Protein AF-A0A821YML1-F1 (afdb_monomer)

Sequence (134 aa):
ICGTYEQLEYWPNGFDDFYSSIITLYNVMVVNQWDIFVDGFRNATNSYWSELYFIFWYLFVTNIGLNVCLALSGDIHDAKKQRADQNEELIVSNMYDIYRSQIKEPSSEEITEQLNKHPYINFCQRSAEGINLS

Organism: NCBI:txid392032

Solvent-accessible surface area (backbone atoms only — not comparable to full-atom values): 7683 Å² total; per-residue (Å²): 138,87,76,48,46,78,79,68,64,44,77,71,55,39,79,90,43,75,70,31,32,53,53,36,54,50,46,47,62,71,57,64,69,30,66,45,53,43,53,42,50,21,62,74,66,74,38,73,67,56,43,52,50,54,52,53,50,40,52,53,52,48,55,53,49,51,52,51,52,50,48,52,52,46,53,54,50,49,55,51,49,54,53,50,55,52,50,51,52,50,51,52,50,55,48,52,53,54,53,53,76,72,55,76,81,75,50,76,65,58,50,51,54,56,48,73,69,39,89,67,52,64,54,56,54,51,56,56,55,62,60,75,76,110

Secondary structure (DSSP, 8-state):
----TTTTT-TT-SSSSHHHHHHHHHHHHTTTTHHHHHHHHHHHHT-THHHHHHHHHHHHHHHHHHHHHHHHHHHHHHHHHHHHHHHHHHHHHHHHHHHHHH--PPPHHHHHHHHHTSTTHHHHHHHHHHHTT-

pLDDT: mean 81.81, std 12.6, range [42.69, 96.75]

Structure (mmCIF, N/CA/C/O backbone):
data_AF-A0A821YML1-F1
#
_entry.id   AF-A0A821YML1-F1
#
loop_
_atom_site.group_PDB
_atom_site.id
_atom_site.type_symbol
_atom_site.label_atom_id
_atom_site.label_alt_id
_atom_site.label_comp_id
_atom_site.label_asym_id
_atom_site.label_entity_id
_atom_site.label_seq_id
_atom_site.pdbx_PDB_ins_code
_atom_site.Cartn_x
_atom_site.Cartn_y
_atom_site.Cartn_z
_atom_site.occupancy
_atom_site.B_iso_or_equiv
_atom_site.auth_seq_id
_atom_site.auth_comp_id
_atom_site.auth_asym_id
_atom_site.auth_atom_id
_atom_site.pdbx_PDB_model_num
ATOM 1 N N . ILE A 1 1 ? 0.391 1.651 -34.605 1.00 47.94 1 ILE A N 1
ATOM 2 C CA . ILE A 1 1 ? 0.417 1.122 -33.223 1.00 47.94 1 ILE A CA 1
ATOM 3 C C . ILE A 1 1 ? 0.338 2.341 -32.315 1.00 47.94 1 ILE A C 1
ATOM 5 O O . ILE A 1 1 ? 1.192 3.210 -32.452 1.00 47.94 1 ILE A O 1
ATOM 9 N N . CYS A 1 2 ? -0.743 2.463 -31.544 1.00 60.75 2 CYS A N 1
ATOM 10 C CA . CYS A 1 2 ? -0.930 3.512 -30.536 1.00 60.75 2 CYS A CA 1
ATOM 11 C C . CYS A 1 2 ? -0.742 2.885 -29.150 1.00 60.75 2 CYS A C 1
ATOM 13 O O . CYS A 1 2 ? -1.191 1.757 -28.957 1.00 60.75 2 CYS A O 1
ATOM 15 N N . GLY A 1 3 ? -0.107 3.603 -28.222 1.00 62.97 3 GLY A N 1
ATOM 16 C CA . GLY A 1 3 ? 0.096 3.165 -26.834 1.00 62.97 3 GLY A CA 1
ATOM 17 C C . GLY A 1 3 ? 1.528 2.748 -26.490 1.00 62.97 3 GLY A C 1
ATOM 18 O O . GLY A 1 3 ? 1.730 2.014 -25.532 1.00 62.97 3 GLY A O 1
ATOM 19 N N . THR A 1 4 ? 2.530 3.171 -27.264 1.00 67.75 4 THR A N 1
ATOM 20 C CA . THR A 1 4 ? 3.935 2.936 -26.900 1.00 67.75 4 THR A CA 1
ATOM 21 C C . THR A 1 4 ? 4.417 3.953 -25.862 1.00 67.75 4 THR A C 1
ATOM 23 O O . THR A 1 4 ? 3.886 5.059 -25.770 1.00 67.75 4 THR A O 1
ATOM 26 N N . TYR A 1 5 ? 5.459 3.592 -25.105 1.00 64.69 5 TYR A N 1
ATOM 27 C CA . TYR A 1 5 ? 6.056 4.421 -24.047 1.00 64.69 5 TYR A CA 1
ATOM 28 C C . TYR A 1 5 ? 6.336 5.872 -24.480 1.00 64.69 5 TYR A C 1
ATOM 30 O O . TYR A 1 5 ? 6.038 6.824 -23.762 1.00 64.69 5 TYR A O 1
ATOM 38 N N . GLU A 1 6 ? 6.850 6.034 -25.701 1.00 64.25 6 GLU A N 1
ATOM 39 C CA . GLU A 1 6 ? 7.197 7.330 -26.291 1.00 64.25 6 GLU A CA 1
ATOM 40 C C . GLU A 1 6 ? 5.969 8.160 -26.696 1.00 64.25 6 GLU A C 1
ATOM 42 O O . GLU A 1 6 ? 6.012 9.386 -26.648 1.00 64.25 6 GLU A O 1
ATOM 47 N N . GLN A 1 7 ? 4.864 7.507 -27.076 1.00 58.62 7 GLN A N 1
ATOM 48 C CA . GLN A 1 7 ? 3.616 8.170 -27.478 1.00 58.62 7 GLN A CA 1
ATOM 49 C C . GLN A 1 7 ? 2.784 8.647 -26.285 1.00 58.62 7 GLN A C 1
ATOM 51 O O . GLN A 1 7 ? 1.967 9.548 -26.439 1.00 58.62 7 GLN A O 1
ATOM 56 N N . LEU A 1 8 ? 2.974 8.030 -25.118 1.00 61.97 8 LEU A N 1
ATOM 57 C CA . LEU A 1 8 ? 2.300 8.385 -23.865 1.00 61.97 8 LEU A CA 1
ATOM 58 C C . LEU A 1 8 ? 3.088 9.419 -23.044 1.00 61.97 8 LEU A C 1
ATOM 60 O O . LEU A 1 8 ? 2.732 9.691 -21.903 1.00 61.97 8 LEU A O 1
ATOM 64 N N . GLU A 1 9 ? 4.154 9.986 -23.621 1.00 67.88 9 GLU A N 1
ATOM 65 C CA . GLU A 1 9 ? 5.018 10.992 -22.991 1.00 67.88 9 GLU A CA 1
ATOM 66 C C . GLU A 1 9 ? 5.603 10.550 -21.634 1.00 67.88 9 GLU A C 1
ATOM 68 O O . GLU A 1 9 ? 5.898 11.377 -20.774 1.00 67.88 9 GLU A O 1
ATOM 73 N N . TYR A 1 10 ? 5.853 9.249 -21.440 1.00 70.06 10 TYR A N 1
ATOM 74 C CA . TYR A 1 10 ? 6.443 8.720 -20.201 1.00 70.06 10 TYR A CA 1
ATOM 75 C C . TYR A 1 10 ? 7.953 8.966 -20.055 1.00 70.06 10 TYR A C 1
ATOM 77 O O . TYR A 1 10 ? 8.568 8.437 -19.135 1.00 70.06 10 TYR A O 1
ATOM 85 N N . TRP A 1 11 ? 8.544 9.829 -20.884 1.00 62.91 11 TRP A N 1
ATOM 86 C CA . TRP A 1 11 ? 9.943 10.265 -20.811 1.00 62.91 11 TRP A CA 1
ATOM 87 C C . TRP A 1 11 ? 10.474 10.621 -19.407 1.00 62.91 11 TRP A C 1
ATOM 89 O O . TRP A 1 11 ? 11.621 10.276 -19.133 1.00 62.91 11 TRP A O 1
ATOM 99 N N . PRO A 1 12 ? 9.712 11.268 -18.496 1.00 69.62 12 PRO A N 1
ATOM 100 C CA . PRO A 1 12 ? 10.222 11.558 -17.153 1.00 69.62 12 PRO A CA 1
ATOM 101 C C . PRO A 1 12 ? 10.240 10.339 -16.217 1.00 69.62 12 PRO A C 1
ATOM 103 O O . PRO A 1 12 ? 10.889 10.388 -15.173 1.00 69.62 12 PRO A O 1
ATOM 106 N N . ASN A 1 13 ? 9.548 9.253 -16.567 1.00 72.38 13 ASN A N 1
ATOM 107 C CA . ASN A 1 13 ? 9.604 8.004 -15.822 1.00 72.38 13 ASN A CA 1
ATOM 108 C C . ASN A 1 13 ? 10.841 7.227 -16.287 1.00 72.38 13 ASN A C 1
ATOM 110 O O . ASN A 1 13 ? 10.880 6.651 -17.372 1.00 72.38 13 ASN A O 1
ATOM 114 N N . GLY A 1 14 ? 11.881 7.249 -15.471 1.00 81.38 14 GLY A N 1
ATOM 115 C CA . GLY A 1 14 ? 13.147 6.599 -15.754 1.00 81.38 14 GLY A CA 1
ATOM 116 C C . GLY A 1 14 ? 13.977 6.449 -14.489 1.00 81.38 14 GLY A C 1
ATOM 117 O O . GLY A 1 14 ? 13.549 6.810 -13.391 1.00 81.38 14 GLY A O 1
ATOM 118 N N . PHE A 1 15 ? 15.185 5.923 -14.658 1.00 85.12 15 PHE A N 1
ATOM 119 C CA . PHE A 1 15 ? 16.137 5.684 -13.569 1.00 85.12 15 PHE A CA 1
ATOM 120 C C . PHE A 1 15 ? 17.342 6.636 -13.620 1.00 85.12 15 PHE A C 1
ATOM 122 O O . PHE A 1 15 ? 18.361 6.372 -12.987 1.00 85.12 15 PHE A O 1
ATOM 129 N N . ASP A 1 16 ? 17.218 7.744 -14.355 1.00 85.88 16 ASP A N 1
ATOM 130 C CA . ASP A 1 16 ? 18.299 8.719 -14.546 1.00 85.88 16 ASP A CA 1
ATOM 131 C C . ASP A 1 16 ? 18.509 9.626 -13.321 1.00 85.88 16 ASP A C 1
ATOM 133 O O . ASP A 1 16 ? 19.613 10.117 -13.097 1.00 85.88 16 ASP A O 1
ATOM 137 N N . ASP A 1 17 ? 17.464 9.822 -12.509 1.00 87.94 17 ASP A N 1
ATOM 138 C CA . ASP A 1 17 ? 17.521 10.552 -11.240 1.00 87.94 17 ASP A CA 1
ATOM 139 C C . ASP A 1 17 ? 16.807 9.784 -10.119 1.00 87.94 17 ASP A C 1
ATOM 141 O O . ASP A 1 17 ? 15.872 9.013 -10.358 1.00 87.94 17 ASP A O 1
ATOM 145 N N . PHE A 1 18 ? 17.226 10.019 -8.871 1.00 87.06 18 PHE A N 1
ATOM 146 C CA . PHE A 1 18 ? 16.648 9.364 -7.700 1.00 87.06 18 PHE A CA 1
ATOM 147 C C . PHE A 1 18 ? 15.146 9.643 -7.572 1.00 87.06 18 PHE A C 1
ATOM 149 O O . PHE A 1 18 ? 14.368 8.717 -7.334 1.00 87.06 18 PHE A O 1
ATOM 156 N N . TYR A 1 19 ? 14.712 10.888 -7.780 1.00 87.62 19 TYR A N 1
ATOM 157 C CA . TYR A 1 19 ? 13.299 11.250 -7.675 1.00 87.62 19 TYR A CA 1
ATOM 158 C C . TYR A 1 19 ? 12.457 10.564 -8.758 1.00 87.62 19 TYR A C 1
ATOM 160 O O . TYR A 1 19 ? 11.434 9.943 -8.456 1.00 87.62 19 TYR A O 1
ATOM 168 N N . SER A 1 20 ? 12.933 10.592 -10.004 1.00 86.38 20 SER A N 1
ATOM 169 C CA . SER A 1 20 ? 12.290 9.907 -11.129 1.00 86.38 20 SER A CA 1
ATOM 170 C C . SER A 1 20 ? 12.228 8.393 -10.924 1.00 86.38 20 SER A C 1
ATOM 172 O O . SER A 1 20 ? 11.217 7.772 -11.261 1.00 86.38 20 SER A O 1
ATOM 174 N N . SER A 1 21 ? 13.248 7.797 -10.295 1.00 89.12 21 SER A N 1
ATOM 175 C CA . SER A 1 21 ? 13.259 6.364 -9.986 1.00 89.12 21 SER A CA 1
ATOM 176 C C . SER A 1 21 ? 12.161 5.983 -8.990 1.00 89.12 21 SER A C 1
ATOM 178 O O . SER A 1 21 ? 11.472 4.983 -9.187 1.00 89.12 21 SER A O 1
ATOM 180 N N . ILE A 1 22 ? 11.911 6.816 -7.972 1.00 88.94 22 ILE A N 1
ATOM 181 C CA . ILE A 1 22 ? 10.843 6.585 -6.990 1.00 88.94 22 ILE A CA 1
ATOM 182 C C . ILE A 1 22 ? 9.473 6.657 -7.665 1.00 88.94 22 ILE A C 1
ATOM 184 O O . ILE A 1 22 ? 8.642 5.776 -7.451 1.00 88.94 22 ILE A O 1
ATOM 188 N N . ILE A 1 23 ? 9.240 7.674 -8.499 1.00 88.25 23 ILE A N 1
ATOM 189 C CA . ILE A 1 23 ? 7.977 7.828 -9.235 1.00 88.25 23 ILE A CA 1
ATOM 190 C C . ILE A 1 23 ? 7.756 6.647 -10.182 1.00 88.25 23 ILE A C 1
ATOM 192 O O . ILE A 1 23 ? 6.660 6.095 -10.239 1.00 88.25 23 ILE A O 1
ATOM 196 N N . THR A 1 24 ? 8.800 6.218 -10.885 1.00 87.75 24 THR A N 1
ATOM 197 C CA . THR A 1 24 ? 8.734 5.080 -11.808 1.00 87.75 24 THR A CA 1
ATOM 198 C C . THR A 1 24 ? 8.385 3.793 -11.067 1.00 87.75 24 THR A C 1
ATOM 200 O O . THR A 1 24 ? 7.464 3.080 -11.462 1.00 87.75 24 THR A O 1
ATOM 203 N N . LEU A 1 25 ? 9.054 3.519 -9.946 1.00 88.94 25 LEU A N 1
ATOM 204 C CA . LEU A 1 25 ? 8.770 2.352 -9.111 1.00 88.94 25 LEU A CA 1
ATOM 205 C C . LEU A 1 25 ? 7.370 2.406 -8.485 1.00 88.94 25 LEU A C 1
ATOM 207 O O . LEU A 1 25 ? 6.728 1.362 -8.351 1.00 88.94 25 LEU A O 1
ATOM 211 N N . TYR A 1 26 ? 6.882 3.602 -8.142 1.00 87.56 26 TYR A N 1
ATOM 212 C CA . TYR A 1 26 ? 5.508 3.821 -7.693 1.00 87.56 26 TYR A CA 1
ATOM 213 C C . TYR A 1 26 ? 4.491 3.507 -8.796 1.00 87.56 26 TYR A C 1
ATOM 215 O O . TYR A 1 26 ? 3.551 2.747 -8.564 1.00 87.56 26 TYR A O 1
ATOM 223 N N . ASN A 1 27 ? 4.700 4.027 -10.005 1.00 86.69 27 ASN A N 1
ATOM 224 C CA . ASN A 1 27 ? 3.816 3.786 -11.145 1.00 86.69 27 ASN A CA 1
ATOM 225 C C . ASN A 1 27 ? 3.737 2.291 -11.488 1.00 86.69 27 ASN A C 1
ATOM 227 O O . ASN A 1 27 ? 2.644 1.770 -11.703 1.00 86.69 27 ASN A O 1
ATOM 231 N N . VAL A 1 28 ? 4.869 1.579 -11.442 1.00 86.81 28 VAL A N 1
ATOM 232 C CA . VAL A 1 28 ? 4.904 0.120 -11.639 1.00 86.81 28 VAL A CA 1
ATOM 233 C C . VAL A 1 28 ? 4.212 -0.628 -10.493 1.00 86.81 28 VAL A C 1
ATOM 235 O O . VAL A 1 28 ? 3.492 -1.592 -10.746 1.00 86.81 28 VAL A O 1
ATOM 238 N N . MET A 1 29 ? 4.370 -0.185 -9.239 1.00 86.69 29 MET A N 1
ATOM 239 C CA . MET A 1 29 ? 3.711 -0.802 -8.076 1.00 86.69 29 MET A CA 1
ATOM 240 C C . MET A 1 29 ? 2.181 -0.787 -8.192 1.00 86.69 29 MET A C 1
ATOM 242 O O . MET A 1 29 ? 1.540 -1.758 -7.801 1.00 86.69 29 MET A O 1
ATOM 246 N N . VAL A 1 30 ? 1.583 0.294 -8.701 1.00 84.56 30 VAL A N 1
ATOM 247 C CA . VAL A 1 30 ? 0.116 0.437 -8.799 1.00 84.56 30 VAL A CA 1
ATOM 248 C C . VAL A 1 30 ? -0.487 -0.497 -9.868 1.00 84.56 30 VAL A C 1
ATOM 250 O O . VAL A 1 30 ? -1.704 -0.648 -9.939 1.00 84.56 30 VAL A O 1
ATOM 253 N N . VAL A 1 31 ? 0.346 -1.169 -10.676 1.00 84.12 31 VAL A N 1
ATOM 254 C CA . VAL A 1 31 ? -0.039 -2.110 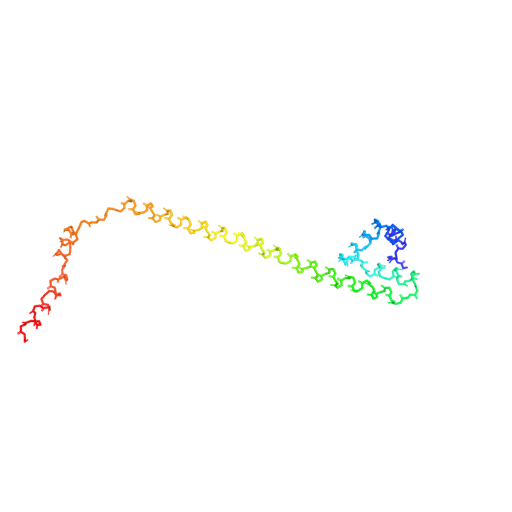-11.754 1.00 84.12 31 VAL A CA 1
ATOM 255 C C . VAL A 1 31 ? -0.882 -1.459 -12.862 1.00 84.12 31 VAL A C 1
ATOM 257 O O . VAL A 1 31 ? -1.352 -2.116 -13.788 1.00 84.12 31 VAL A O 1
ATOM 260 N N . ASN A 1 32 ? -1.065 -0.141 -12.826 1.00 84.38 32 ASN A N 1
ATOM 261 C CA . ASN A 1 32 ? -1.807 0.570 -13.854 1.00 84.38 32 ASN A CA 1
ATOM 262 C C . ASN A 1 32 ? -0.902 0.804 -15.071 1.00 84.38 32 ASN A C 1
ATOM 264 O O . ASN A 1 32 ? 0.096 1.511 -14.955 1.00 84.38 32 ASN A O 1
ATOM 268 N N . GLN A 1 33 ? -1.255 0.221 -16.223 1.00 84.88 33 GLN A N 1
ATOM 269 C CA . GLN A 1 33 ? -0.467 0.276 -17.470 1.00 84.88 33 GLN A CA 1
ATOM 270 C C . GLN A 1 33 ? 0.967 -0.271 -17.327 1.00 84.88 33 GLN A C 1
ATOM 272 O O . GLN A 1 33 ? 1.881 0.134 -18.043 1.00 84.88 33 GLN A O 1
ATOM 277 N N . TRP A 1 34 ? 1.178 -1.184 -16.373 1.00 85.50 34 TRP A N 1
ATOM 278 C CA . TRP A 1 34 ? 2.494 -1.745 -16.054 1.00 85.50 34 TRP A CA 1
ATOM 279 C C . TRP A 1 34 ? 3.127 -2.511 -17.223 1.00 85.50 34 TRP A C 1
ATOM 281 O O . TRP A 1 34 ? 4.347 -2.520 -17.358 1.00 85.50 34 TRP A O 1
ATOM 291 N N . ASP A 1 35 ? 2.302 -3.103 -18.083 1.00 85.31 35 ASP A N 1
ATOM 292 C CA . ASP A 1 35 ? 2.689 -3.780 -19.317 1.00 85.31 35 ASP A CA 1
ATOM 293 C C . ASP A 1 35 ? 3.460 -2.836 -20.245 1.00 85.31 35 ASP A C 1
ATOM 295 O O . ASP A 1 35 ? 4.534 -3.185 -20.728 1.00 85.31 35 ASP A O 1
ATOM 299 N N . ILE A 1 36 ? 2.990 -1.594 -20.386 1.00 84.81 36 ILE A N 1
ATOM 300 C CA . ILE A 1 36 ? 3.636 -0.562 -21.208 1.00 84.81 36 ILE A CA 1
ATOM 301 C C . ILE A 1 36 ? 4.996 -0.159 -20.620 1.00 84.81 36 ILE A C 1
ATOM 303 O O . ILE A 1 36 ? 5.954 0.054 -21.368 1.00 84.81 36 ILE A O 1
ATOM 307 N N . PHE A 1 37 ? 5.110 -0.080 -19.288 1.00 84.94 37 PHE A N 1
ATOM 308 C CA . PHE A 1 37 ? 6.385 0.198 -18.615 1.00 84.94 37 PHE A CA 1
ATOM 309 C C . PHE A 1 37 ? 7.383 -0.945 -18.816 1.00 84.94 37 PHE A C 1
ATOM 311 O O . PHE A 1 37 ? 8.519 -0.707 -19.226 1.00 84.94 37 PHE A O 1
ATOM 318 N N . VAL A 1 38 ? 6.966 -2.186 -18.563 1.00 85.88 38 VAL A N 1
ATOM 319 C CA . VAL A 1 38 ? 7.834 -3.366 -18.677 1.00 85.88 38 VAL A CA 1
ATOM 320 C C . VAL A 1 38 ? 8.284 -3.581 -20.120 1.00 85.88 38 VAL A C 1
ATOM 322 O O . VAL A 1 38 ? 9.480 -3.767 -20.350 1.00 85.88 38 VAL A O 1
ATOM 325 N N . ASP A 1 39 ? 7.380 -3.465 -21.095 1.00 85.25 39 ASP A N 1
ATOM 326 C CA . ASP A 1 39 ? 7.730 -3.549 -22.515 1.00 85.25 39 ASP A CA 1
ATOM 327 C C . ASP A 1 39 ? 8.646 -2.396 -22.948 1.00 85.25 39 ASP A C 1
ATOM 329 O O . ASP A 1 39 ? 9.597 -2.613 -23.704 1.00 85.25 39 ASP A O 1
ATOM 333 N N . GLY A 1 40 ? 8.428 -1.181 -22.432 1.00 84.25 40 GLY A N 1
ATOM 334 C CA . GLY A 1 40 ? 9.308 -0.032 -22.656 1.00 84.25 40 GLY A CA 1
ATOM 335 C C . GLY A 1 40 ? 10.742 -0.297 -22.189 1.00 84.25 40 GLY A C 1
ATOM 336 O O . GLY A 1 40 ? 11.688 -0.174 -22.970 1.00 84.25 40 GLY A O 1
ATOM 337 N N . PHE A 1 41 ? 10.916 -0.744 -20.944 1.00 85.06 41 PHE A N 1
ATOM 338 C CA . PHE A 1 41 ? 12.238 -1.030 -20.377 1.00 85.06 41 PHE A CA 1
ATOM 339 C C . PHE A 1 41 ? 12.898 -2.283 -20.963 1.00 85.06 41 PHE A C 1
ATOM 341 O O . PHE A 1 41 ? 14.126 -2.327 -21.091 1.00 85.06 41 PHE A O 1
ATOM 348 N N . ARG A 1 42 ? 12.120 -3.300 -21.348 1.00 85.81 42 ARG A N 1
ATOM 349 C CA . ARG A 1 42 ? 12.614 -4.484 -22.067 1.00 85.81 42 ARG A CA 1
ATOM 350 C C . ARG A 1 42 ? 13.183 -4.104 -23.429 1.00 85.81 42 ARG A C 1
ATOM 352 O O . ARG A 1 42 ? 14.294 -4.526 -23.751 1.00 85.81 42 ARG A O 1
ATOM 359 N N . ASN A 1 43 ? 12.469 -3.276 -24.190 1.00 84.75 43 ASN A N 1
ATOM 360 C CA . ASN A 1 43 ? 12.926 -2.797 -25.494 1.00 84.75 43 ASN A CA 1
ATOM 361 C C . ASN A 1 43 ? 14.140 -1.865 -25.367 1.00 84.75 43 ASN A C 1
ATOM 363 O O . ASN A 1 43 ? 15.098 -2.011 -26.123 1.00 84.75 43 ASN A O 1
ATOM 367 N N . ALA A 1 44 ? 14.151 -0.969 -24.376 1.00 83.69 44 ALA A N 1
ATOM 368 C CA . ALA A 1 44 ? 15.285 -0.077 -24.127 1.00 83.69 44 ALA A CA 1
ATOM 369 C C . ALA A 1 44 ? 16.562 -0.840 -23.724 1.00 83.69 44 ALA A C 1
ATOM 371 O O . ALA A 1 44 ? 17.655 -0.528 -24.193 1.00 83.69 44 ALA A O 1
ATOM 372 N N . THR A 1 45 ? 16.428 -1.876 -22.890 1.00 83.44 45 THR A N 1
ATOM 373 C CA . THR A 1 45 ? 17.565 -2.664 -22.374 1.00 83.44 45 THR A CA 1
ATOM 374 C C . THR A 1 45 ? 17.938 -3.841 -23.293 1.00 83.44 45 THR A C 1
ATOM 376 O O . THR A 1 45 ? 18.967 -4.480 -23.085 1.00 83.44 45 THR A O 1
ATOM 379 N N . ASN A 1 46 ? 17.118 -4.150 -24.308 1.00 82.88 46 ASN A N 1
ATOM 380 C CA . ASN A 1 46 ? 17.237 -5.321 -25.195 1.00 82.88 46 ASN A CA 1
ATOM 381 C C . ASN A 1 46 ? 17.418 -6.657 -24.444 1.00 82.88 46 ASN A C 1
ATOM 383 O O . ASN A 1 46 ? 18.164 -7.539 -24.871 1.00 82.88 46 ASN A O 1
ATOM 387 N N . SER A 1 47 ? 16.761 -6.810 -23.293 1.00 83.50 47 SER A N 1
ATOM 388 C CA . SER A 1 47 ? 17.024 -7.909 -22.364 1.00 83.50 47 SER A CA 1
ATOM 389 C C . SER A 1 47 ? 15.766 -8.340 -21.620 1.00 83.50 47 SER A C 1
ATOM 391 O O . SER A 1 47 ? 15.005 -7.505 -21.149 1.00 83.50 47 SER A O 1
ATOM 393 N N . TYR A 1 48 ? 15.583 -9.652 -21.456 1.00 85.31 48 TYR A N 1
ATOM 394 C CA . TYR A 1 48 ? 14.497 -10.236 -20.655 1.00 85.31 48 TYR A CA 1
ATOM 395 C C . TYR A 1 48 ? 14.756 -10.149 -19.141 1.00 85.31 48 TYR A C 1
ATOM 397 O O . TYR A 1 48 ? 13.859 -10.364 -18.332 1.00 85.31 48 TYR A O 1
ATOM 405 N N . TRP A 1 49 ? 15.984 -9.821 -18.729 1.00 86.25 49 TRP A N 1
ATOM 406 C CA . TRP A 1 49 ? 16.341 -9.714 -17.312 1.00 86.25 49 TRP A CA 1
ATOM 407 C C . TRP A 1 49 ? 15.717 -8.485 -16.634 1.00 86.25 49 TRP A C 1
ATOM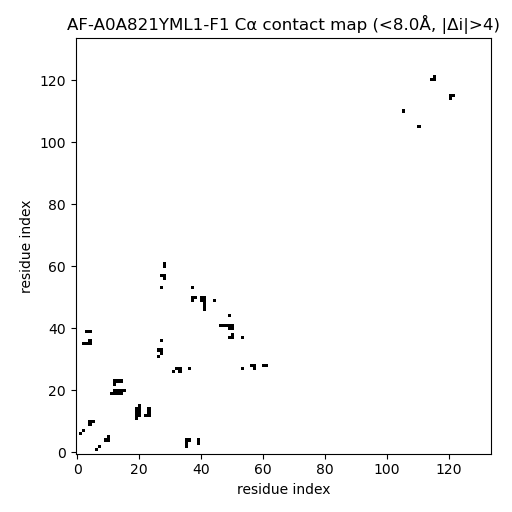 409 O O . TRP A 1 49 ? 15.487 -8.51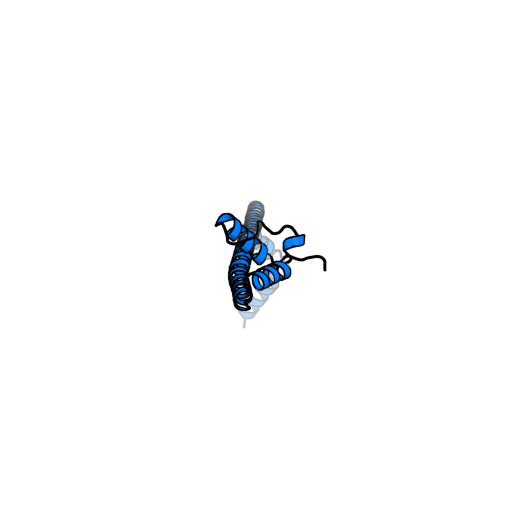3 -15.426 1.00 86.25 49 TRP A O 1
ATOM 419 N N . SER A 1 50 ? 15.406 -7.426 -17.393 1.00 85.12 50 SER A N 1
ATOM 420 C CA . SER A 1 50 ? 14.713 -6.244 -16.861 1.00 85.12 50 SER A CA 1
ATOM 421 C C . SER A 1 50 ? 13.249 -6.539 -16.528 1.00 85.12 50 SER A C 1
ATOM 423 O O . SER A 1 50 ? 12.746 -6.057 -15.519 1.00 85.12 50 SER A O 1
ATOM 425 N N . GLU A 1 51 ? 12.588 -7.400 -17.301 1.00 86.38 51 GLU A N 1
ATOM 426 C CA . GLU A 1 51 ? 11.228 -7.871 -17.016 1.00 86.38 51 GLU A CA 1
ATOM 427 C C . GLU A 1 51 ? 11.169 -8.627 -15.680 1.00 86.38 51 GLU A C 1
ATOM 429 O O . GLU A 1 51 ? 10.316 -8.342 -14.836 1.00 86.38 51 GLU A O 1
ATOM 434 N N . LEU A 1 52 ? 12.142 -9.510 -15.424 1.00 88.56 52 LEU A N 1
ATOM 435 C CA . LEU A 1 52 ? 12.246 -10.217 -14.144 1.00 88.56 52 LEU A CA 1
ATOM 436 C C . LEU A 1 52 ? 12.428 -9.261 -12.959 1.00 88.56 52 LEU A C 1
ATOM 438 O O . LEU A 1 52 ? 11.813 -9.480 -11.916 1.00 88.56 52 LEU A O 1
ATOM 442 N N . TYR A 1 53 ? 13.222 -8.194 -13.105 1.00 89.81 53 TYR A N 1
ATOM 443 C CA . TYR A 1 53 ? 13.389 -7.185 -12.052 1.00 89.81 53 TYR A CA 1
ATOM 444 C C . TYR A 1 53 ? 12.046 -6.571 -11.633 1.00 89.81 53 TYR A C 1
ATOM 446 O O . TYR A 1 53 ? 11.744 -6.522 -10.439 1.00 89.81 53 TYR A O 1
ATOM 454 N N . PHE A 1 54 ? 11.209 -6.166 -12.594 1.00 88.06 54 PHE A N 1
ATOM 455 C CA . PHE A 1 54 ? 9.905 -5.571 -12.295 1.00 88.06 54 PHE A CA 1
ATOM 456 C C . PHE A 1 54 ? 8.921 -6.572 -11.686 1.00 88.06 54 PHE A C 1
ATOM 458 O O . PHE A 1 54 ? 8.173 -6.205 -10.782 1.00 88.06 54 PHE A O 1
ATOM 465 N N . ILE A 1 55 ? 8.959 -7.841 -12.103 1.00 89.62 55 ILE A N 1
ATOM 466 C CA . ILE A 1 55 ? 8.145 -8.905 -11.495 1.00 89.62 55 ILE A CA 1
ATOM 467 C C . ILE A 1 55 ? 8.552 -9.126 -10.033 1.00 89.62 55 ILE A C 1
ATOM 469 O O . ILE A 1 55 ? 7.693 -9.173 -9.152 1.00 89.62 55 ILE A O 1
ATOM 473 N N . PHE A 1 56 ? 9.853 -9.224 -9.744 1.00 91.31 56 PHE A N 1
ATOM 474 C CA . PHE A 1 56 ? 10.337 -9.369 -8.369 1.00 91.31 56 PHE A CA 1
ATOM 475 C C . PHE A 1 56 ? 9.997 -8.152 -7.509 1.00 91.31 56 PHE A C 1
ATOM 477 O O . PHE A 1 56 ? 9.535 -8.317 -6.379 1.00 91.31 56 PHE A O 1
ATOM 484 N N . TRP A 1 57 ? 10.179 -6.946 -8.047 1.00 89.81 57 TRP A N 1
ATOM 485 C CA . TRP A 1 57 ? 9.789 -5.701 -7.389 1.00 89.81 57 TRP A CA 1
ATOM 486 C C . TRP A 1 57 ? 8.298 -5.690 -7.046 1.00 89.81 57 TRP A C 1
ATOM 488 O O . TRP A 1 57 ? 7.930 -5.453 -5.894 1.00 89.81 57 TRP A O 1
ATOM 498 N N . TYR A 1 58 ? 7.448 -6.022 -8.020 1.00 89.31 58 TYR A N 1
ATOM 499 C CA . TYR A 1 58 ? 6.004 -6.106 -7.842 1.00 89.31 58 TYR A CA 1
ATOM 500 C C . TYR A 1 58 ? 5.631 -7.093 -6.736 1.00 89.31 58 TYR A C 1
ATOM 502 O O . TYR A 1 58 ? 4.881 -6.736 -5.827 1.00 89.31 58 TYR A O 1
ATOM 510 N N . LEU A 1 59 ? 6.175 -8.313 -6.773 1.00 90.00 59 LEU A N 1
ATOM 511 C CA . LEU A 1 59 ? 5.892 -9.327 -5.759 1.00 90.00 59 LEU A CA 1
ATOM 512 C C . LEU A 1 59 ? 6.327 -8.857 -4.372 1.00 90.00 59 LEU A C 1
ATOM 514 O O . LEU A 1 59 ? 5.560 -8.989 -3.422 1.00 90.00 59 LEU A O 1
ATOM 518 N N . PHE A 1 60 ? 7.519 -8.281 -4.242 1.00 90.69 60 PHE A N 1
ATOM 519 C CA . PHE A 1 60 ? 8.033 -7.817 -2.958 1.00 90.69 60 PHE A CA 1
ATOM 520 C C . PHE A 1 60 ? 7.160 -6.709 -2.357 1.00 90.69 60 PHE A C 1
ATOM 522 O O . PHE A 1 60 ? 6.697 -6.826 -1.220 1.00 90.69 60 PHE A O 1
ATOM 529 N N . VAL A 1 61 ? 6.877 -5.664 -3.136 1.00 89.56 61 VAL A N 1
ATOM 530 C CA . VAL A 1 61 ? 6.104 -4.506 -2.674 1.00 89.56 61 VAL A CA 1
ATOM 531 C C . VAL A 1 61 ? 4.642 -4.859 -2.445 1.00 89.56 61 VAL A C 1
ATOM 533 O O . VAL A 1 61 ? 4.059 -4.403 -1.468 1.00 89.56 61 VAL A O 1
ATOM 536 N N . THR A 1 62 ? 4.058 -5.715 -3.280 1.00 87.69 62 THR A N 1
ATOM 537 C CA . THR A 1 62 ? 2.672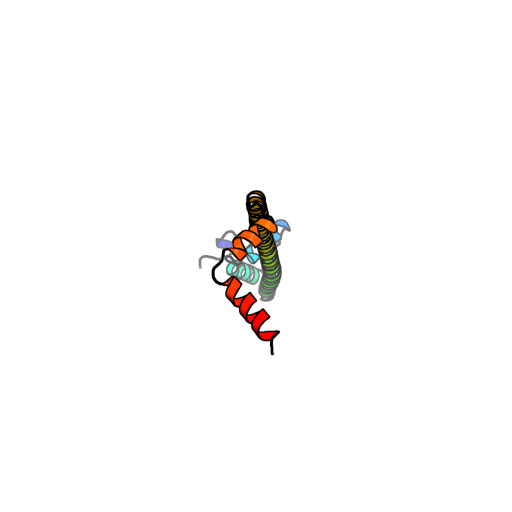 -6.162 -3.111 1.00 87.69 62 THR A CA 1
ATOM 538 C C . THR A 1 62 ? 2.525 -7.031 -1.873 1.00 87.69 62 THR A C 1
ATOM 540 O O . THR A 1 62 ? 1.628 -6.790 -1.075 1.00 87.69 62 THR A O 1
ATOM 543 N N . ASN A 1 63 ? 3.413 -8.005 -1.651 1.00 90.31 63 ASN A N 1
ATOM 544 C CA . ASN A 1 63 ? 3.328 -8.854 -0.462 1.00 90.31 63 ASN A CA 1
ATOM 545 C C . ASN A 1 63 ? 3.522 -8.039 0.819 1.00 90.31 63 ASN A C 1
ATOM 547 O O . ASN A 1 63 ? 2.736 -8.170 1.751 1.00 90.31 63 ASN A O 1
ATOM 551 N N . ILE A 1 64 ? 4.533 -7.173 0.874 1.00 91.25 64 ILE A N 1
ATOM 552 C CA . ILE A 1 64 ? 4.783 -6.367 2.074 1.00 91.25 64 ILE A CA 1
ATOM 553 C C . ILE A 1 64 ? 3.690 -5.312 2.250 1.00 91.25 64 ILE A C 1
ATOM 555 O O . ILE A 1 64 ? 3.117 -5.202 3.331 1.00 91.25 64 ILE A O 1
ATOM 559 N N . GLY A 1 65 ? 3.368 -4.572 1.192 1.00 88.50 65 GLY A N 1
ATOM 560 C CA . GLY A 1 65 ? 2.373 -3.506 1.208 1.00 88.50 65 GLY A CA 1
ATOM 561 C C . GLY A 1 65 ? 0.984 -4.016 1.574 1.00 88.50 65 GLY A C 1
ATOM 562 O O . GLY A 1 65 ? 0.380 -3.499 2.510 1.00 88.50 65 GLY A O 1
ATOM 563 N N . LEU A 1 66 ? 0.496 -5.070 0.909 1.00 89.50 66 LEU A N 1
ATOM 564 C CA . LEU A 1 66 ? -0.814 -5.645 1.223 1.00 89.50 66 LEU A CA 1
ATOM 565 C C . LEU A 1 66 ? -0.850 -6.227 2.633 1.00 89.50 66 LEU A C 1
ATOM 567 O O . LEU A 1 66 ? -1.812 -5.969 3.350 1.00 89.50 66 LEU A O 1
ATOM 571 N N . ASN A 1 67 ? 0.184 -6.954 3.065 1.00 92.00 67 ASN A N 1
ATOM 572 C CA . ASN A 1 67 ? 0.199 -7.528 4.412 1.00 92.00 67 ASN A CA 1
ATOM 573 C C . ASN A 1 67 ? 0.177 -6.443 5.492 1.00 92.00 67 ASN A C 1
ATOM 575 O O . ASN A 1 67 ? -0.576 -6.561 6.456 1.00 92.00 67 ASN A O 1
ATOM 579 N N . VAL A 1 68 ? 0.944 -5.363 5.320 1.00 94.06 68 VAL A N 1
ATOM 580 C CA . VAL A 1 68 ? 0.936 -4.227 6.252 1.00 94.06 68 VAL A CA 1
ATOM 581 C C . VAL A 1 68 ? -0.415 -3.511 6.231 1.00 94.06 68 VAL A C 1
ATOM 583 O O . VAL A 1 68 ? -0.976 -3.243 7.291 1.00 94.06 68 VAL A O 1
ATOM 586 N N . CYS A 1 69 ? -0.981 -3.232 5.054 1.00 93.62 69 CYS A N 1
ATOM 587 C CA . CYS A 1 69 ? -2.291 -2.588 4.944 1.00 93.62 69 CYS A CA 1
ATOM 588 C C . CYS A 1 69 ? -3.409 -3.428 5.575 1.00 93.62 69 CYS A C 1
ATOM 590 O O . CYS A 1 69 ? -4.270 -2.876 6.261 1.00 93.62 69 CYS A O 1
ATOM 592 N N . LEU A 1 70 ? -3.400 -4.746 5.364 1.00 95.62 70 LEU A N 1
ATOM 593 C CA . LEU A 1 70 ? -4.369 -5.670 5.954 1.00 95.62 70 LEU A CA 1
ATOM 594 C C . LEU A 1 70 ? -4.213 -5.748 7.472 1.00 95.62 70 LEU A C 1
ATOM 596 O O . LEU A 1 70 ? -5.216 -5.648 8.174 1.00 95.62 70 LEU A O 1
ATOM 600 N N . ALA A 1 71 ? -2.980 -5.857 7.975 1.00 96.25 71 ALA A N 1
ATOM 601 C CA . ALA A 1 71 ? -2.703 -5.865 9.409 1.00 96.25 71 ALA A CA 1
ATOM 602 C C . ALA A 1 71 ? -3.212 -4.582 10.079 1.00 96.25 71 ALA A C 1
ATOM 604 O O . ALA A 1 71 ? -4.006 -4.651 11.010 1.00 96.25 71 ALA A O 1
ATOM 605 N N . LEU A 1 72 ? -2.870 -3.411 9.532 1.00 96.31 72 LEU A N 1
ATOM 606 C CA . LEU A 1 72 ? -3.334 -2.126 10.062 1.00 96.31 72 LEU A CA 1
ATOM 607 C C . LEU A 1 72 ? -4.855 -1.970 9.979 1.00 96.31 72 LEU A C 1
ATOM 609 O O . LEU A 1 72 ? -5.477 -1.430 10.891 1.00 96.31 72 LEU A O 1
ATOM 613 N N . SER A 1 73 ? -5.472 -2.435 8.892 1.00 96.50 73 SER A N 1
ATOM 614 C CA . SER A 1 73 ? -6.932 -2.413 8.762 1.00 96.50 73 SER A CA 1
ATOM 615 C C . SER A 1 73 ? -7.596 -3.293 9.822 1.00 96.50 73 SER A C 1
ATOM 617 O O . SER A 1 73 ? -8.607 -2.886 10.397 1.00 96.50 73 SER A O 1
ATOM 619 N N . GLY A 1 74 ? -7.005 -4.459 10.102 1.00 96.44 74 GLY A N 1
ATOM 620 C CA . GLY A 1 74 ? -7.392 -5.350 11.193 1.00 96.44 74 GLY A CA 1
ATOM 621 C C . GLY A 1 74 ? -7.269 -4.668 12.552 1.00 96.44 74 GLY A C 1
ATOM 622 O O . GLY A 1 74 ? -8.266 -4.561 13.256 1.00 96.44 74 GLY A O 1
ATOM 623 N N . ASP A 1 75 ? -6.109 -4.092 12.864 1.00 96.75 75 ASP A N 1
ATOM 624 C CA . ASP A 1 75 ? -5.862 -3.395 14.134 1.00 96.75 75 ASP A CA 1
ATOM 625 C C . ASP A 1 75 ? -6.850 -2.239 14.363 1.00 96.75 75 ASP A C 1
ATOM 627 O O . ASP A 1 75 ? -7.387 -2.063 15.458 1.00 96.75 75 ASP A O 1
ATOM 631 N N . ILE A 1 76 ? -7.139 -1.450 13.320 1.00 96.44 76 ILE A N 1
ATOM 632 C CA . ILE A 1 76 ? -8.123 -0.360 13.390 1.00 96.44 76 ILE A CA 1
ATOM 633 C C . ILE A 1 76 ? -9.533 -0.914 13.615 1.00 96.44 76 ILE A C 1
ATOM 635 O O . ILE A 1 76 ? -10.319 -0.313 1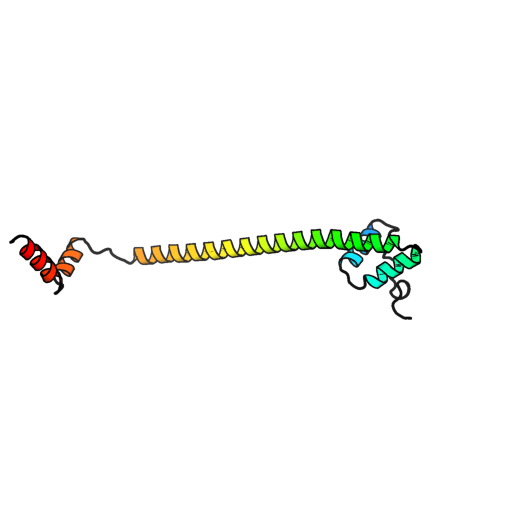4.356 1.00 96.44 76 ILE A O 1
ATOM 639 N N . HIS A 1 77 ? -9.886 -2.022 12.962 1.00 96.38 77 HIS A N 1
ATOM 640 C CA . HIS A 1 77 ? -11.189 -2.657 13.127 1.00 96.38 77 HIS A CA 1
ATOM 641 C C . HIS A 1 77 ? -11.356 -3.228 14.538 1.00 96.38 77 HIS A C 1
ATOM 643 O O . HIS A 1 77 ? -12.353 -2.929 15.197 1.00 96.38 77 HIS A O 1
ATOM 649 N N . ASP A 1 78 ? -10.357 -3.953 15.031 1.00 96.62 78 ASP A N 1
ATOM 650 C CA . ASP A 1 78 ? -10.345 -4.533 16.371 1.00 96.62 78 ASP A CA 1
ATOM 651 C C . ASP A 1 78 ? -10.388 -3.445 17.444 1.00 96.62 78 ASP A C 1
ATOM 653 O O . ASP A 1 78 ? -11.182 -3.536 18.379 1.00 96.62 78 ASP A O 1
ATOM 657 N N . ALA A 1 79 ? -9.638 -2.352 17.277 1.00 95.38 79 ALA A N 1
ATOM 658 C CA . ALA A 1 79 ? -9.694 -1.212 18.189 1.00 95.38 79 ALA A CA 1
ATOM 659 C C . ALA A 1 79 ? -11.079 -0.542 18.212 1.00 95.38 79 ALA A C 1
ATOM 661 O O . ALA A 1 79 ? -11.547 -0.112 19.269 1.00 95.38 79 ALA A O 1
ATOM 662 N N . LYS A 1 80 ? -11.762 -0.441 17.063 1.00 95.81 80 LYS A N 1
ATOM 663 C CA . LYS A 1 80 ? -13.140 0.078 16.997 1.00 95.81 80 LYS A CA 1
ATOM 664 C C . LYS A 1 80 ? -14.129 -0.869 17.665 1.00 95.81 80 LYS A C 1
ATOM 666 O O . LYS A 1 80 ? -14.992 -0.399 18.401 1.00 95.81 80 LYS A O 1
ATOM 671 N N . LYS A 1 81 ? -13.991 -2.174 17.427 1.00 96.06 81 LYS A N 1
ATOM 672 C CA . LYS A 1 81 ? -14.844 -3.202 18.022 1.00 96.06 81 LYS A CA 1
ATOM 673 C C . LYS A 1 81 ? -14.702 -3.230 19.542 1.00 96.06 81 LYS A C 1
ATOM 675 O O . LYS A 1 81 ? -15.704 -3.112 20.230 1.00 96.06 81 LYS A O 1
ATOM 680 N N . GLN A 1 82 ? -13.474 -3.242 20.062 1.00 94.94 82 GLN A N 1
ATOM 681 C CA . GLN A 1 82 ? -13.214 -3.193 21.507 1.00 94.94 82 GLN A CA 1
ATOM 682 C C . GLN A 1 82 ? -13.855 -1.967 22.169 1.00 94.94 82 GLN A C 1
ATOM 684 O O . GLN A 1 82 ? -14.446 -2.085 23.237 1.00 94.94 82 GLN A O 1
ATOM 689 N N . ARG A 1 83 ? -13.792 -0.792 21.527 1.00 93.69 83 ARG A N 1
ATOM 690 C CA . ARG A 1 83 ? -14.455 0.421 22.036 1.00 93.69 83 ARG A CA 1
ATOM 691 C C . ARG A 1 83 ? -15.979 0.312 22.030 1.00 93.69 83 ARG A C 1
ATOM 693 O O . ARG A 1 83 ? -16.615 0.856 22.927 1.00 93.69 83 ARG A O 1
ATOM 700 N N . ALA A 1 84 ? -16.559 -0.335 21.021 1.00 94.69 84 ALA A N 1
ATOM 701 C CA . ALA A 1 84 ? -18.000 -0.554 20.950 1.00 94.69 84 ALA A CA 1
ATOM 702 C C . ALA A 1 84 ? -18.464 -1.523 22.049 1.00 94.69 84 ALA A C 1
ATOM 704 O O . ALA A 1 84 ? -19.370 -1.168 22.801 1.00 94.69 84 ALA A O 1
ATOM 705 N N . ASP A 1 85 ? -17.780 -2.662 22.198 1.00 95.31 85 ASP A N 1
ATOM 706 C CA . ASP A 1 85 ? -18.074 -3.680 23.215 1.00 95.31 85 ASP A CA 1
ATOM 707 C C . ASP A 1 85 ? -17.951 -3.088 24.637 1.00 95.31 85 ASP A C 1
ATOM 709 O O . ASP A 1 85 ? -18.852 -3.238 25.461 1.00 95.31 85 ASP A O 1
ATOM 713 N N . GLN A 1 86 ? -16.888 -2.315 24.910 1.00 95.12 86 GLN A N 1
ATOM 714 C CA . GLN A 1 86 ? -16.710 -1.609 26.189 1.00 95.12 86 GLN A CA 1
ATOM 715 C C . GLN A 1 86 ? -17.820 -0.590 26.470 1.00 95.12 86 GLN A C 1
ATOM 717 O O . GLN A 1 86 ? -18.268 -0.447 27.607 1.00 95.12 86 GLN A O 1
ATOM 722 N N . ASN A 1 87 ? -18.253 0.158 25.453 1.00 95.75 87 ASN A N 1
ATOM 723 C CA . ASN A 1 87 ? -19.317 1.143 25.616 1.00 95.75 87 ASN A CA 1
ATOM 724 C C . ASN A 1 87 ? -20.669 0.472 25.899 1.00 95.75 87 ASN A C 1
ATOM 726 O O . ASN A 1 87 ? -21.445 0.984 26.702 1.00 95.75 87 ASN A O 1
ATOM 730 N N . GLU A 1 88 ? -20.946 -0.675 25.278 1.00 94.44 88 GLU A N 1
ATOM 731 C CA . GLU A 1 88 ? -22.141 -1.470 25.566 1.00 94.44 88 GLU A CA 1
ATOM 732 C C . GLU A 1 88 ? -22.128 -2.004 27.005 1.00 94.44 88 GLU A C 1
ATOM 734 O O . GLU A 1 88 ? -23.110 -1.829 27.727 1.00 94.44 88 GLU A O 1
ATOM 739 N N . GLU A 1 89 ? -20.999 -2.548 27.467 1.00 94.19 89 GLU A N 1
ATOM 740 C CA . GLU A 1 89 ? -20.836 -3.009 28.853 1.00 94.19 89 GLU A CA 1
ATOM 741 C C . GLU A 1 89 ? -21.051 -1.871 29.866 1.00 94.19 89 GLU A C 1
ATOM 743 O O . GLU A 1 89 ? -21.777 -2.035 30.850 1.00 94.19 89 GLU A O 1
ATOM 748 N N . LEU A 1 90 ? -20.504 -0.681 29.593 1.00 94.25 90 LEU A N 1
ATOM 749 C CA . LEU A 1 90 ? -20.715 0.516 30.412 1.00 94.25 90 LEU A CA 1
ATOM 750 C C . LEU A 1 90 ? -22.186 0.947 30.448 1.00 94.25 90 LEU A C 1
ATOM 752 O O . LEU A 1 90 ? -22.696 1.290 31.515 1.00 94.25 90 LEU A O 1
ATOM 756 N N . ILE A 1 91 ? -22.884 0.933 29.307 1.00 94.50 91 ILE A N 1
ATOM 757 C CA . ILE A 1 91 ? -24.317 1.261 29.238 1.00 94.50 91 ILE A CA 1
ATOM 758 C C . ILE A 1 91 ? -25.123 0.275 30.083 1.00 94.50 91 ILE A C 1
ATOM 760 O O . ILE A 1 91 ? -25.969 0.695 30.874 1.00 94.50 91 ILE A O 1
ATOM 764 N N . VAL A 1 92 ? -24.846 -1.020 29.941 1.00 94.38 92 VAL A N 1
ATOM 765 C CA . VAL A 1 92 ? -25.530 -2.084 30.677 1.00 94.38 92 VAL A CA 1
ATOM 766 C C . VAL A 1 92 ? -25.276 -1.951 32.181 1.00 94.38 92 VAL A C 1
ATOM 768 O O . VAL A 1 92 ? -26.236 -1.948 32.950 1.00 94.38 92 VAL A O 1
ATOM 771 N N . SER A 1 93 ? -24.025 -1.751 32.609 1.00 93.12 93 SER A N 1
ATOM 772 C CA . SER A 1 93 ? -23.677 -1.537 34.022 1.00 93.12 93 SER A CA 1
ATOM 773 C C . SER A 1 93 ? -24.379 -0.310 34.606 1.00 93.12 93 SER A C 1
ATOM 775 O O . SER A 1 93 ? -25.048 -0.412 35.632 1.00 93.12 93 SER A O 1
ATOM 777 N N . ASN A 1 94 ? -24.299 0.836 33.921 1.00 93.31 94 ASN A N 1
ATOM 778 C CA . ASN A 1 94 ? -24.963 2.065 34.361 1.00 93.31 94 ASN A CA 1
ATOM 779 C C . ASN A 1 94 ? -26.482 1.875 34.468 1.00 93.31 94 ASN A C 1
ATOM 781 O O . ASN A 1 94 ? -27.113 2.374 35.399 1.00 93.31 94 ASN A O 1
ATOM 785 N N . MET A 1 95 ? -27.084 1.141 33.528 1.00 91.56 95 MET A N 1
ATOM 786 C CA . MET A 1 95 ? -28.505 0.815 33.570 1.00 91.56 95 MET A CA 1
ATOM 787 C C . MET A 1 95 ? -28.845 -0.040 34.798 1.00 91.56 95 MET A C 1
ATOM 789 O O . MET A 1 95 ? -29.801 0.282 35.505 1.00 91.56 95 MET A O 1
ATOM 793 N N . TYR A 1 96 ? -28.069 -1.091 35.085 1.00 88.75 96 TYR A N 1
ATOM 794 C CA . TYR A 1 96 ? -28.263 -1.927 36.275 1.00 88.75 96 TYR A CA 1
ATOM 795 C C . TYR A 1 96 ? -28.202 -1.115 37.574 1.00 88.75 96 TYR A C 1
ATOM 797 O O . TYR A 1 96 ? -29.066 -1.290 38.436 1.00 88.75 96 TYR A O 1
ATOM 805 N N . ASP A 1 97 ? -27.251 -0.187 37.694 1.00 89.62 97 ASP A N 1
ATOM 806 C CA . ASP A 1 97 ? -27.122 0.679 38.870 1.00 89.62 97 ASP A CA 1
ATOM 807 C C . ASP A 1 97 ? -28.333 1.607 39.046 1.00 89.62 97 ASP A C 1
ATOM 809 O O . ASP A 1 97 ? -28.854 1.757 40.158 1.00 89.62 97 ASP A O 1
ATOM 813 N N . ILE A 1 98 ? -28.849 2.176 37.947 1.00 88.50 98 ILE A N 1
ATOM 814 C CA . ILE A 1 98 ? -30.076 2.986 37.964 1.00 88.50 98 ILE A CA 1
ATOM 815 C C . ILE A 1 98 ? -31.256 2.146 38.460 1.00 88.50 98 ILE A C 1
ATOM 817 O O . ILE A 1 98 ? -31.949 2.574 39.383 1.00 88.50 98 ILE A O 1
ATOM 821 N N . TYR A 1 99 ? -31.472 0.946 37.911 1.00 86.94 99 TY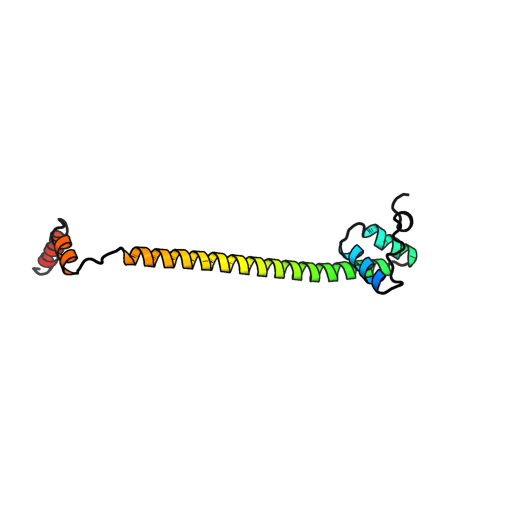R A N 1
ATOM 822 C CA . TYR A 1 99 ? -32.561 0.069 38.356 1.00 86.94 99 TYR A CA 1
ATOM 823 C C . TYR A 1 99 ? -32.435 -0.283 39.834 1.00 86.94 99 TYR A C 1
ATOM 825 O O . TYR A 1 99 ? -33.408 -0.161 40.579 1.00 86.94 99 TYR A O 1
ATOM 833 N N . ARG A 1 100 ? -31.235 -0.658 40.283 1.00 86.75 100 ARG A N 1
ATOM 834 C CA . ARG A 1 100 ? -30.995 -1.017 41.680 1.00 86.75 100 ARG A CA 1
ATOM 835 C C . ARG A 1 100 ? -31.305 0.137 42.630 1.00 86.75 100 ARG A C 1
ATOM 837 O O . ARG A 1 100 ? -31.883 -0.100 43.682 1.00 86.75 100 ARG A O 1
ATOM 844 N N . SER A 1 101 ? -30.986 1.377 42.253 1.00 84.44 101 SER A N 1
ATOM 845 C CA . SER A 1 101 ? -31.295 2.557 43.075 1.00 84.44 101 SER A CA 1
ATOM 846 C C . SER A 1 101 ? -32.798 2.790 43.289 1.00 84.44 101 SER A C 1
ATOM 848 O O . SER A 1 101 ? -33.189 3.359 44.306 1.00 84.44 101 SER A O 1
ATOM 850 N N . GLN A 1 102 ? -33.641 2.357 42.343 1.00 79.88 102 GLN A N 1
ATOM 851 C CA . GLN A 1 102 ? -35.099 2.512 42.409 1.00 79.88 102 GLN A CA 1
ATOM 852 C C . GLN A 1 102 ? -35.794 1.317 43.079 1.00 79.88 102 GLN A C 1
ATOM 854 O O . GLN A 1 102 ? -36.941 1.434 43.512 1.00 79.88 102 GLN A O 1
ATOM 859 N N . ILE A 1 103 ? -35.129 0.162 43.170 1.00 78.31 103 ILE A N 1
ATOM 860 C CA . ILE A 1 103 ? -35.676 -1.036 43.810 1.00 78.31 103 ILE A CA 1
ATOM 861 C C . ILE A 1 103 ? -35.414 -0.955 45.317 1.00 78.31 103 ILE A C 1
ATOM 863 O O . ILE A 1 103 ? -34.281 -1.052 45.780 1.00 78.31 103 ILE A O 1
ATOM 867 N N . LYS A 1 104 ? -36.485 -0.819 46.103 1.00 68.75 104 LYS A N 1
ATOM 868 C CA . LYS A 1 104 ? -36.431 -1.014 47.554 1.00 68.75 104 LYS A CA 1
ATOM 869 C C . LYS A 1 104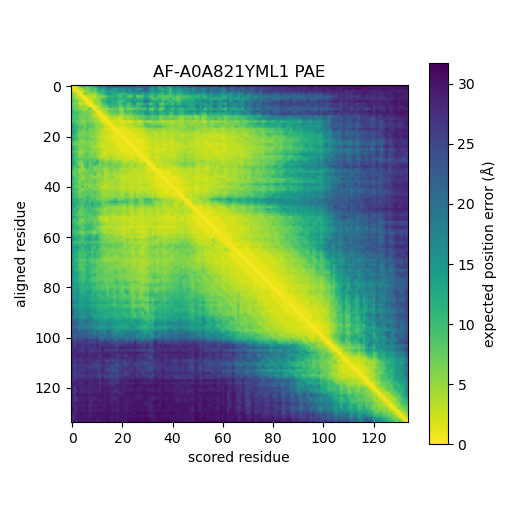 ? -36.481 -2.516 47.834 1.00 68.75 104 LYS A C 1
ATOM 871 O O . LYS A 1 104 ? -37.515 -3.137 47.603 1.00 68.75 104 LYS A O 1
ATOM 876 N N . GLU A 1 105 ? -35.372 -3.100 48.282 1.00 72.06 105 GLU A N 1
ATOM 877 C CA . GLU A 1 105 ? -35.348 -4.509 48.693 1.00 72.06 105 GLU A CA 1
ATOM 878 C C . GLU A 1 105 ? -36.363 -4.711 49.840 1.00 72.06 105 GLU A C 1
ATOM 880 O O . GLU A 1 105 ? -36.296 -3.983 50.839 1.00 72.06 105 GLU A O 1
ATOM 885 N N . PRO A 1 106 ? -37.348 -5.621 49.697 1.00 66.75 106 PRO A N 1
ATOM 886 C CA . PRO A 1 106 ? -38.338 -5.860 50.741 1.00 66.75 106 PRO A CA 1
ATOM 887 C C . PRO A 1 106 ? -37.643 -6.416 51.984 1.00 66.75 106 PRO A C 1
ATOM 889 O O . PRO A 1 106 ? -36.715 -7.223 51.880 1.00 66.75 106 PRO A O 1
ATOM 892 N N . SER A 1 107 ? -38.072 -5.979 53.170 1.00 76.06 107 SER A N 1
ATOM 893 C CA . SER A 1 107 ? -37.481 -6.484 54.410 1.00 76.06 107 SER A CA 1
ATOM 894 C C . SER A 1 107 ? -37.782 -7.979 54.562 1.00 76.06 107 SER A C 1
ATOM 896 O O . SER A 1 107 ? -38.803 -8.476 54.078 1.00 76.06 107 SER A O 1
ATOM 898 N N . SER A 1 108 ? -36.915 -8.714 55.263 1.00 74.38 108 SER A N 1
ATOM 899 C CA . SER A 1 108 ? -37.116 -10.148 55.523 1.00 74.38 108 SER A CA 1
ATOM 900 C C . SER A 1 108 ? -38.494 -10.452 56.132 1.00 74.38 108 SER A C 1
ATOM 902 O O . SER A 1 108 ? -39.054 -11.522 55.892 1.00 74.38 108 SER A O 1
ATOM 904 N N . GLU A 1 109 ? -39.047 -9.496 56.883 1.00 77.50 109 GLU A N 1
ATOM 905 C CA . GLU A 1 109 ? -40.369 -9.560 57.513 1.00 77.50 109 GLU A CA 1
ATOM 906 C C . GLU A 1 109 ? -41.512 -9.404 56.492 1.00 77.50 109 GLU A C 1
ATOM 908 O O . GLU A 1 109 ? -42.453 -10.195 56.506 1.00 77.50 109 GLU A O 1
ATOM 913 N N . GLU A 1 110 ? -41.410 -8.469 55.539 1.00 77.62 110 GLU A N 1
ATOM 914 C CA . GLU A 1 110 ? -42.403 -8.312 54.460 1.00 77.62 110 GLU A CA 1
ATOM 915 C C . GLU A 1 110 ? -42.447 -9.535 53.538 1.00 77.62 110 GLU A C 1
ATOM 917 O O . GLU A 1 110 ? -43.526 -9.969 53.125 1.00 77.62 110 GLU A O 1
ATOM 922 N N . ILE A 1 111 ? -41.283 -10.122 53.236 1.00 76.81 111 ILE A N 1
ATOM 923 C CA . ILE A 1 111 ? -41.202 -11.340 52.423 1.00 76.81 111 ILE A CA 1
ATOM 924 C C . ILE A 1 111 ? -41.906 -12.483 53.146 1.00 76.81 111 ILE A C 1
ATOM 926 O O . ILE A 1 111 ? -42.730 -13.151 52.534 1.00 76.81 111 ILE A O 1
ATOM 930 N N . THR A 1 112 ? -41.628 -12.706 54.435 1.00 77.31 112 THR A N 1
ATOM 931 C CA . THR A 1 112 ? -42.262 -13.797 55.197 1.00 77.31 112 THR A CA 1
ATOM 932 C C . THR A 1 112 ? -43.764 -13.593 55.368 1.00 77.31 112 THR A C 1
ATOM 934 O O . THR A 1 112 ? -44.513 -14.569 55.313 1.00 77.31 112 THR A O 1
ATOM 937 N N . GLU A 1 113 ? -44.233 -12.352 55.497 1.00 81.94 113 GLU A N 1
ATOM 938 C CA . GLU A 1 113 ? -45.665 -12.052 55.542 1.00 81.94 113 GLU A CA 1
ATOM 939 C C . GLU A 1 113 ? -46.362 -12.356 54.202 1.00 81.94 113 GLU A C 1
ATOM 941 O O . GLU A 1 113 ? -47.413 -13.003 54.175 1.00 81.94 113 GLU A O 1
ATOM 946 N N . GLN A 1 114 ? -45.767 -11.941 53.080 1.00 78.06 114 GLN A N 1
ATOM 947 C CA . GLN A 1 114 ? -46.259 -12.243 51.729 1.00 78.06 114 GLN A CA 1
ATOM 948 C C . GLN A 1 114 ? -46.210 -13.748 51.423 1.00 78.06 114 GLN A C 1
ATOM 950 O O . GLN A 1 114 ? -47.147 -14.297 50.843 1.00 78.06 114 GLN A O 1
ATOM 955 N N . LEU A 1 115 ? -45.145 -14.427 51.857 1.00 77.25 115 LEU A N 1
ATOM 956 C CA . LEU A 1 115 ? -44.945 -15.868 51.706 1.00 77.25 115 LEU A CA 1
ATOM 957 C C . LEU A 1 115 ? -46.048 -16.619 52.473 1.00 77.25 115 LEU A C 1
ATOM 959 O O . LEU A 1 115 ? -46.794 -17.397 51.884 1.00 77.25 115 LEU A O 1
ATOM 963 N N . ASN A 1 116 ? -46.270 -16.301 53.750 1.00 78.56 116 ASN A N 1
ATOM 964 C CA . ASN A 1 116 ? -47.329 -16.925 54.555 1.00 78.56 116 ASN A CA 1
ATOM 965 C C . ASN A 1 116 ? -48.752 -16.664 54.028 1.00 78.56 116 ASN A C 1
ATOM 967 O O . ASN A 1 116 ? -49.656 -17.461 54.281 1.00 78.56 116 ASN A O 1
ATOM 971 N N . LYS A 1 117 ? -48.968 -15.582 53.268 1.00 79.50 117 LYS A N 1
ATOM 972 C CA . LYS A 1 117 ? -50.244 -15.300 52.588 1.00 79.50 117 LYS A CA 1
ATOM 973 C C . LYS A 1 117 ? -50.477 -16.157 51.337 1.00 79.50 117 LYS A C 1
ATOM 975 O O . LYS A 1 117 ? -51.606 -16.197 50.845 1.00 79.50 117 LYS A O 1
ATOM 980 N N . HIS A 1 118 ? -49.466 -16.849 50.811 1.00 77.94 118 HIS A N 1
ATOM 981 C CA . HIS A 1 118 ? -49.599 -17.597 49.564 1.00 77.94 118 HIS A CA 1
ATOM 982 C C . HIS A 1 118 ? -50.262 -18.979 49.779 1.00 77.94 118 HIS A C 1
ATOM 984 O O . HIS A 1 118 ? -49.803 -19.762 50.615 1.00 77.94 118 HIS A O 1
ATOM 990 N N . PRO A 1 119 ? -51.280 -19.360 48.975 1.00 76.12 119 PRO A N 1
ATOM 991 C CA . PRO A 1 119 ? -52.068 -20.587 49.178 1.00 76.12 119 PRO A CA 1
ATOM 992 C C . PRO A 1 119 ? -51.269 -21.900 49.197 1.00 76.12 119 PRO A C 1
ATOM 994 O O . PRO A 1 119 ? -51.715 -22.893 49.767 1.00 76.12 119 PRO A O 1
ATOM 997 N N . TYR A 1 120 ? -50.101 -21.917 48.555 1.00 68.62 120 TYR A N 1
ATOM 998 C CA . TYR A 1 120 ? -49.335 -23.134 48.275 1.00 68.62 120 TYR A CA 1
ATOM 999 C C . TYR A 1 120 ? -48.237 -23.438 49.309 1.00 68.62 120 TYR A C 1
ATOM 1001 O O . TYR A 1 120 ? -47.693 -24.538 49.311 1.00 68.62 120 TYR A O 1
ATOM 1009 N N . ILE A 1 121 ? -47.923 -22.5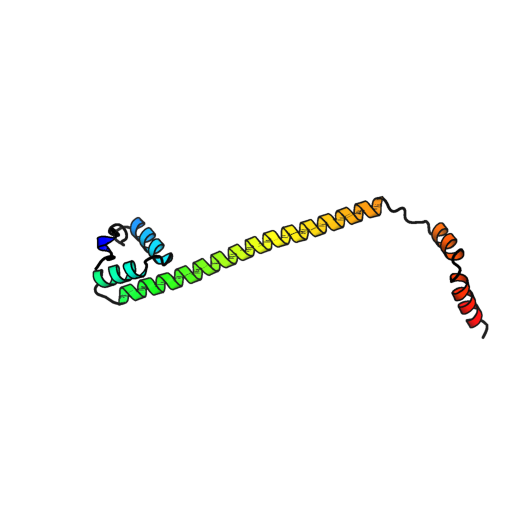15 50.222 1.00 70.69 121 ILE A N 1
ATOM 1010 C CA . ILE A 1 121 ? -46.835 -22.690 51.204 1.00 70.69 121 ILE A CA 1
ATOM 1011 C C . ILE A 1 121 ? -47.197 -23.630 52.342 1.00 70.69 121 ILE A C 1
ATOM 1013 O O . ILE A 1 121 ? -46.398 -24.486 52.727 1.00 70.69 121 ILE A O 1
ATOM 1017 N N . ASN A 1 122 ? -48.451 -23.573 52.779 1.00 64.62 122 ASN A N 1
ATOM 1018 C CA . ASN A 1 122 ? -48.983 -24.500 53.773 1.00 64.62 122 ASN A CA 1
ATOM 1019 C C . ASN A 1 122 ? -48.970 -25.957 53.279 1.00 64.62 122 ASN A C 1
ATOM 1021 O O . ASN A 1 122 ? -49.057 -26.877 54.088 1.00 64.62 122 ASN A O 1
ATOM 1025 N N . PHE A 1 123 ? -48.850 -26.182 51.964 1.00 63.75 123 PHE A N 1
ATOM 1026 C CA . PHE A 1 123 ? -48.782 -27.513 51.364 1.00 63.75 123 PHE A CA 1
ATOM 1027 C C . PHE A 1 123 ? -47.416 -28.180 51.592 1.00 63.75 123 PHE A C 1
ATOM 1029 O O . PHE A 1 123 ? -47.359 -29.348 51.973 1.00 63.75 123 PHE A O 1
ATOM 1036 N N . CYS A 1 124 ? -46.316 -27.432 51.443 1.00 61.09 124 CYS A N 1
ATOM 1037 C CA . CYS A 1 124 ? -44.969 -27.936 51.730 1.00 61.09 124 CYS A CA 1
ATOM 1038 C C . CYS A 1 124 ? -44.738 -28.147 53.231 1.00 61.09 124 CYS A C 1
ATOM 1040 O O . CYS A 1 124 ? -44.141 -29.152 53.614 1.00 61.09 124 CYS A O 1
ATOM 1042 N N . GLN A 1 125 ? -45.251 -27.257 54.087 1.00 62.69 125 GLN A N 1
ATOM 1043 C CA . GLN A 1 125 ? -45.098 -27.395 55.538 1.00 62.69 125 GLN A CA 1
ATOM 1044 C C . GLN A 1 125 ? -45.855 -28.618 56.083 1.00 62.69 125 GLN A C 1
ATOM 1046 O O . GLN A 1 125 ? -45.281 -29.408 56.829 1.00 62.69 125 GLN A O 1
ATOM 1051 N N . ARG A 1 126 ? -47.087 -28.866 55.609 1.00 56.59 126 ARG A N 1
ATOM 1052 C CA . ARG A 1 126 ? -47.831 -30.100 55.927 1.00 56.59 126 ARG A CA 1
ATOM 1053 C C . ARG A 1 126 ? -47.154 -31.365 55.407 1.00 56.59 126 ARG A C 1
ATOM 1055 O O . ARG A 1 126 ? -47.218 -32.395 56.070 1.00 56.59 126 ARG A O 1
ATOM 1062 N N . SER A 1 127 ? -46.519 -31.306 54.235 1.00 57.78 127 SER A N 1
ATOM 1063 C CA . SER A 1 127 ? -45.773 -32.449 53.701 1.00 57.78 127 SER A CA 1
ATOM 1064 C C . SER A 1 127 ? -44.517 -32.749 54.525 1.00 57.78 127 SER A C 1
ATOM 1066 O O . SER A 1 127 ? -44.188 -33.915 54.698 1.00 57.78 127 SER A O 1
ATOM 1068 N N . ALA A 1 128 ? -43.832 -31.732 55.056 1.00 59.00 128 ALA A N 1
ATOM 1069 C CA . ALA A 1 128 ? -42.665 -31.909 55.921 1.00 59.00 128 ALA A CA 1
ATOM 1070 C C . ALA A 1 128 ? -43.040 -32.413 57.329 1.00 59.00 128 ALA A C 1
ATOM 1072 O O . ALA A 1 128 ? -42.340 -33.249 57.897 1.00 59.00 128 ALA A O 1
ATOM 1073 N N . GLU A 1 129 ? -44.169 -31.962 57.882 1.00 58.12 129 GLU A N 1
ATOM 1074 C CA . GLU A 1 129 ? -44.690 -32.448 59.169 1.00 58.12 129 GLU A CA 1
ATOM 1075 C C . GLU A 1 129 ? -45.264 -33.872 59.072 1.00 58.12 129 GLU A C 1
ATOM 1077 O O . GLU A 1 129 ? -45.102 -34.660 60.000 1.00 58.12 129 GLU A O 1
ATOM 1082 N N . GLY A 1 130 ? -45.858 -34.246 57.932 1.00 55.22 130 GLY A N 1
ATOM 1083 C CA . GLY A 1 130 ? -46.349 -35.606 57.677 1.00 55.22 130 GLY A CA 1
A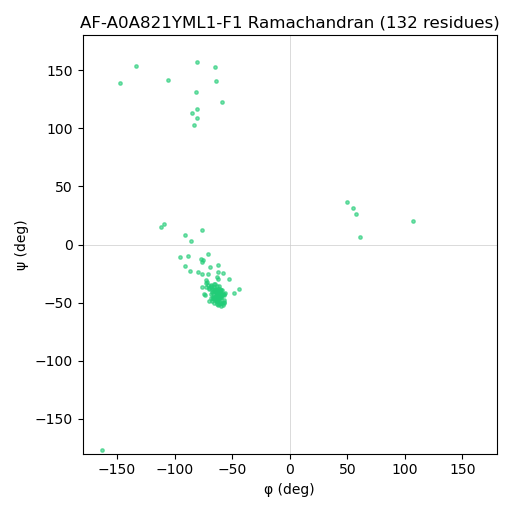TOM 1084 C C . GLY A 1 130 ? -45.254 -36.668 57.510 1.00 55.22 130 GLY A C 1
ATOM 1085 O O . GLY A 1 130 ? -45.537 -37.847 57.686 1.00 55.22 130 GLY A O 1
ATOM 1086 N N . ILE A 1 131 ? -44.012 -36.267 57.210 1.00 54.78 131 ILE A N 1
ATOM 1087 C CA . ILE A 1 131 ? -42.844 -37.166 57.116 1.00 54.78 131 ILE A CA 1
ATOM 1088 C C . ILE A 1 131 ? -42.181 -37.376 58.493 1.00 54.78 131 ILE A C 1
ATOM 1090 O O . ILE A 1 131 ? -41.549 -38.400 58.717 1.00 54.78 131 ILE A O 1
ATOM 1094 N N . ASN A 1 132 ? -42.365 -36.457 59.450 1.00 50.19 132 ASN A N 1
ATOM 1095 C CA . ASN A 1 132 ? -41.832 -36.585 60.818 1.00 50.19 132 ASN A CA 1
ATOM 1096 C C . ASN A 1 132 ? -42.747 -37.377 61.777 1.00 50.19 132 ASN A C 1
ATOM 1098 O O . ASN A 1 132 ? -42.444 -37.488 62.964 1.00 50.19 132 ASN A O 1
ATOM 1102 N N . LEU A 1 133 ? -43.869 -37.912 61.280 1.00 49.91 133 LEU A N 1
ATOM 1103 C CA . LEU A 1 133 ? -44.825 -38.736 62.035 1.00 49.91 133 LEU A CA 1
ATOM 1104 C C . LEU A 1 133 ? -44.857 -40.211 61.580 1.00 49.91 133 LEU A C 1
ATOM 1106 O O . LEU A 1 133 ? -45.781 -40.936 61.953 1.00 49.91 133 LEU A O 1
ATOM 1110 N N . SER A 1 134 ? -43.857 -40.665 60.814 1.00 42.69 134 SER A N 1
ATOM 1111 C CA . SER A 1 134 ? -43.633 -42.080 60.466 1.00 42.69 134 SER A CA 1
ATOM 1112 C C . SER A 1 134 ? -42.349 -42.622 61.074 1.00 42.69 134 SER A C 1
ATOM 1114 O O . SER A 1 134 ? -41.303 -41.980 60.831 1.00 42.69 134 SER A O 1
#

Mean predicted aligned error: 13.73 Å

Radius of gyration: 38.84 Å; Cα contacts (8 Å, |Δi|>4): 50; chains: 1; bounding box: 70×54×95 Å

Foldseek 3Di:
DPDACVNVVVVLCDDPDPVSVVVNLVVLLVVVSVVNVLVNVCVVVVDPVSNVVSVVSNVVCCVVVVVVVVVVVVVVVVVVVVVVVVVVVVVVVVVVVVVVVVDDDDDPVRVVVVLVPDPCNVVVVVVVVVVVVD

InterPro domains:
  IPR005821 Ion transport domain [PF00520] (13-83)
  IPR028798 Two pore channel protein 2 [PTHR46768] (2-124)